Protein AF-A0A1V6C8C1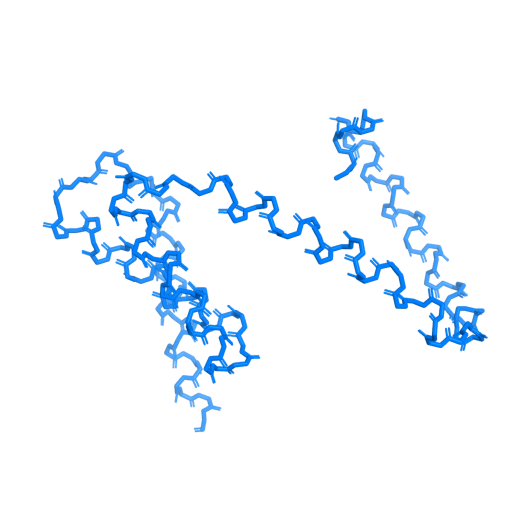-F1 (afdb_monomer)

Sequence (126 aa):
MGIAAGGKTGITAVVYAGCAILAIFLLPLFRSIPMVALAPVFIAIGLSFVKFAQEINWKDVLESIPAIVVIIMTMVTWNIAIALMWGIIIQLCLCVAVWKFEKTNAGLWTLGVVSLVGLVLFYIGQ

Foldseek 3Di:
DCVVVVNPDVVVVVVVVVVVVVCVVVVVVVVPDDPVVCVVVVVVVVVVVVVVVVVFDCVDPLGNVLVVQLVVVCVVVVDSLLSNLSSLLVSVVVCVVVVVCVVPDVVSVVSNVVSVVVVVCVVVVD

Radius of gyration: 19.57 Å; Cα contacts (8 Å, |Δi|>4): 67; chains: 1; bounding box: 39×34×50 Å

Solvent-accessible surface area (backbone atoms only — not comparable to full-atom values): 7195 Å² total; per-residue (Å²): 111,60,62,82,76,67,47,80,50,73,62,52,55,53,51,49,52,54,51,52,59,56,45,60,76,46,45,77,66,57,70,73,56,61,72,77,73,50,50,67,56,53,52,58,52,54,62,54,52,55,55,60,65,66,70,53,57,73,86,41,68,70,53,35,52,24,52,52,49,22,57,54,36,26,72,72,65,78,32,63,68,60,13,46,34,53,19,46,47,48,32,52,53,46,37,62,74,68,67,47,60,88,81,59,51,73,65,58,55,53,52,36,54,51,31,53,52,52,51,52,52,57,64,69,72,106

pLDDT: mean 79.17, std 10.86, range [50.75, 91.94]

Mean predicted aligned error: 9.69 Å

Structure (mmCIF, N/CA/C/O backbone):
data_AF-A0A1V6C8C1-F1
#
_entry.id   AF-A0A1V6C8C1-F1
#
loop_
_atom_site.group_PDB
_atom_site.id
_atom_site.type_symbol
_atom_site.label_atom_id
_atom_site.label_alt_id
_atom_site.label_comp_id
_atom_site.label_asym_id
_atom_site.label_entity_id
_atom_site.label_seq_id
_atom_site.pdbx_PDB_ins_code
_atom_site.Cartn_x
_atom_site.Cartn_y
_atom_site.Cartn_z
_atom_site.occupancy
_atom_site.B_iso_or_equiv
_atom_site.auth_seq_id
_atom_site.auth_comp_id
_atom_site.auth_asym_id
_atom_site.auth_atom_id
_atom_site.pdbx_PDB_model_num
ATOM 1 N N . MET A 1 1 ? -6.436 4.438 -14.818 1.00 50.75 1 MET A N 1
ATOM 2 C CA . MET A 1 1 ? -6.427 5.094 -16.149 1.00 50.75 1 MET A CA 1
ATOM 3 C C . MET A 1 1 ? -7.390 4.467 -17.172 1.00 50.75 1 MET A C 1
ATOM 5 O O . MET A 1 1 ? -7.907 5.219 -17.981 1.00 50.75 1 MET A O 1
ATOM 9 N N . GLY A 1 2 ? -7.748 3.174 -17.114 1.00 52.25 2 GLY A N 1
ATOM 10 C CA . GLY A 1 2 ? -8.726 2.583 -18.059 1.00 52.25 2 GLY A CA 1
ATOM 11 C C . GLY A 1 2 ? -10.158 3.143 -17.968 1.00 52.25 2 GLY A C 1
ATOM 12 O O . GLY A 1 2 ? -10.760 3.477 -18.981 1.00 52.25 2 GLY A O 1
ATOM 13 N N . ILE A 1 3 ? -10.674 3.353 -16.754 1.00 56.78 3 ILE A N 1
ATOM 14 C CA . ILE A 1 3 ? -12.017 3.927 -16.531 1.00 56.78 3 ILE A CA 1
ATOM 15 C C . ILE A 1 3 ? -12.125 5.418 -16.895 1.00 56.78 3 ILE A C 1
ATOM 17 O O . ILE A 1 3 ? -13.185 5.871 -17.319 1.00 56.78 3 ILE A O 1
ATOM 21 N N . ALA A 1 4 ? -11.027 6.172 -16.772 1.00 59.19 4 ALA A N 1
ATOM 22 C CA . ALA A 1 4 ? -10.975 7.600 -17.093 1.00 59.19 4 ALA A CA 1
ATOM 23 C C . ALA A 1 4 ? -10.947 7.857 -18.611 1.00 59.19 4 ALA A C 1
ATOM 25 O O . ALA A 1 4 ? -11.458 8.871 -19.067 1.00 59.19 4 ALA A O 1
ATOM 26 N N . ALA A 1 5 ? -10.413 6.911 -19.391 1.00 65.44 5 ALA A N 1
ATOM 27 C CA . ALA A 1 5 ? -10.406 6.945 -20.854 1.00 65.44 5 ALA A CA 1
ATOM 28 C C . ALA A 1 5 ? -11.695 6.375 -21.491 1.00 65.44 5 ALA A C 1
ATOM 30 O O . ALA A 1 5 ? -11.735 6.145 -22.695 1.00 65.44 5 ALA A O 1
ATOM 31 N N . GLY A 1 6 ? -12.747 6.117 -20.700 1.00 67.44 6 GLY A N 1
ATOM 32 C CA . GLY A 1 6 ? -14.031 5.600 -21.196 1.00 67.44 6 GLY A CA 1
ATOM 33 C C . GLY A 1 6 ? -14.166 4.072 -21.207 1.00 67.44 6 GLY A C 1
ATOM 34 O O . GLY A 1 6 ? -15.197 3.556 -21.637 1.00 67.44 6 GLY A O 1
ATOM 35 N N . GLY A 1 7 ? -13.186 3.332 -20.679 1.00 64.69 7 GLY A N 1
ATOM 36 C CA . GLY A 1 7 ? -13.245 1.878 -20.501 1.00 64.69 7 GLY A CA 1
ATOM 37 C C . GLY A 1 7 ? -14.161 1.473 -19.348 1.00 64.69 7 GLY A C 1
ATOM 38 O O . GLY A 1 7 ? -13.690 1.050 -18.295 1.00 64.69 7 GLY A O 1
ATOM 39 N N . LYS A 1 8 ? -15.475 1.658 -19.518 1.00 66.81 8 LYS A N 1
ATOM 40 C CA . LYS A 1 8 ? -16.498 1.261 -18.532 1.00 66.81 8 LYS A CA 1
ATOM 41 C C . LYS A 1 8 ? -17.150 -0.089 -18.846 1.00 66.81 8 LYS A C 1
ATOM 43 O O . LYS A 1 8 ? -17.938 -0.577 -18.045 1.00 66.81 8 LYS A O 1
ATOM 48 N N . THR A 1 9 ? -16.850 -0.693 -19.998 1.00 77.12 9 THR A N 1
ATOM 49 C CA . THR A 1 9 ? -17.438 -1.974 -20.414 1.00 77.12 9 THR A CA 1
ATOM 50 C C . THR A 1 9 ? -16.468 -3.127 -20.167 1.00 77.12 9 THR A C 1
ATOM 52 O O . THR A 1 9 ? -15.272 -3.015 -20.443 1.00 77.12 9 THR A O 1
ATOM 55 N N . GLY A 1 10 ? -16.985 -4.274 -19.710 1.00 76.00 10 GLY A N 1
ATOM 56 C CA . GLY A 1 10 ? -16.192 -5.502 -19.541 1.00 76.00 10 GLY A CA 1
ATOM 57 C C . GLY A 1 10 ? -15.524 -5.977 -20.838 1.00 76.00 10 GLY 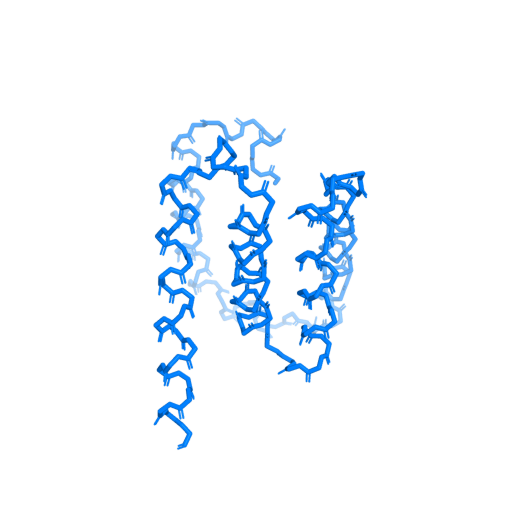A C 1
ATOM 58 O O . GLY A 1 10 ? -14.479 -6.617 -20.798 1.00 76.00 10 GLY A O 1
ATOM 59 N N . ILE A 1 11 ? -16.054 -5.565 -21.995 1.00 80.50 11 ILE A N 1
ATOM 60 C CA . ILE A 1 11 ? -15.468 -5.833 -23.314 1.00 80.50 11 ILE A CA 1
ATOM 61 C C . ILE A 1 11 ? -14.079 -5.188 -23.442 1.00 80.50 11 ILE A C 1
ATOM 63 O O . ILE A 1 11 ? -13.165 -5.820 -23.962 1.00 80.50 11 ILE A O 1
ATOM 67 N N . THR A 1 12 ? -13.869 -3.978 -22.906 1.00 82.31 12 THR A N 1
ATOM 68 C CA . THR A 1 12 ? -12.535 -3.342 -22.934 1.00 82.31 12 THR A CA 1
ATOM 69 C C . THR A 1 12 ? -11.498 -4.115 -22.120 1.00 82.31 12 THR A C 1
ATOM 71 O O . THR A 1 12 ? -10.348 -4.215 -22.545 1.00 82.31 12 THR A O 1
ATOM 74 N N . ALA A 1 13 ? -11.902 -4.731 -21.005 1.00 82.81 13 ALA A N 1
ATOM 75 C CA . ALA A 1 13 ? -11.025 -5.585 -20.208 1.00 82.81 13 ALA A CA 1
ATOM 76 C C . ALA A 1 13 ? -10.651 -6.876 -20.956 1.00 82.81 13 ALA A C 1
ATOM 78 O O . ALA A 1 13 ? -9.487 -7.269 -20.937 1.00 82.81 13 ALA A O 1
ATOM 79 N N . VAL A 1 14 ? -11.604 -7.497 -21.666 1.00 86.56 14 VAL A N 1
ATOM 80 C CA . VAL A 1 14 ? -11.349 -8.703 -22.477 1.00 86.56 14 VAL A CA 1
ATOM 81 C C . VAL A 1 14 ? -10.402 -8.400 -23.638 1.00 86.56 14 VAL A C 1
ATOM 83 O O . VAL A 1 14 ? -9.456 -9.151 -23.866 1.00 86.56 14 VAL A O 1
ATOM 86 N N . VAL A 1 15 ? -10.600 -7.279 -24.337 1.00 88.25 15 VAL A N 1
ATOM 87 C CA . VAL A 1 15 ? -9.707 -6.859 -25.430 1.00 88.25 15 VAL A CA 1
ATOM 88 C C . VAL A 1 15 ? -8.307 -6.546 -24.901 1.00 88.25 15 VAL A C 1
ATOM 90 O O . VAL A 1 15 ? -7.322 -6.988 -25.487 1.00 88.25 15 VAL A O 1
ATOM 93 N N . TYR A 1 16 ? -8.200 -5.846 -23.768 1.00 88.06 16 TYR A N 1
ATOM 94 C CA . TYR A 1 16 ? -6.911 -5.584 -23.127 1.00 88.06 16 TYR A CA 1
ATOM 95 C C . TYR A 1 16 ? -6.199 -6.879 -22.720 1.00 88.06 16 TYR A C 1
ATOM 97 O O . TYR A 1 16 ? -5.016 -7.032 -23.011 1.00 88.06 16 TYR A O 1
ATOM 105 N N . ALA A 1 17 ? -6.910 -7.829 -22.105 1.00 86.50 17 ALA A N 1
ATOM 106 C CA . ALA A 1 17 ? -6.35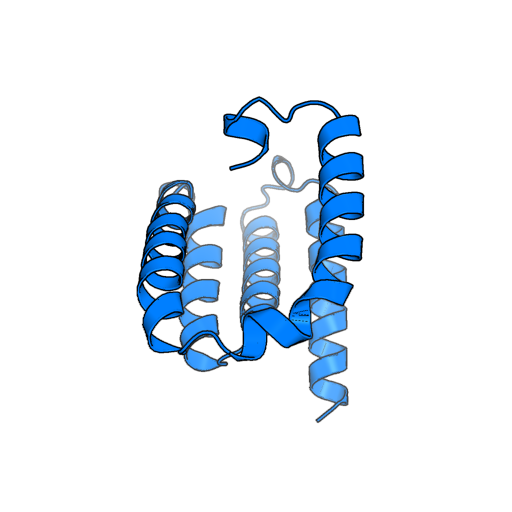4 -9.128 -21.736 1.00 86.50 17 ALA A CA 1
ATOM 107 C C . ALA A 1 17 ? -5.901 -9.927 -22.970 1.00 86.50 17 ALA A C 1
ATOM 109 O O . ALA A 1 17 ? -4.806 -10.486 -22.967 1.00 86.50 17 ALA A O 1
ATOM 110 N N . GLY A 1 18 ? -6.687 -9.921 -24.052 1.00 91.12 18 GLY A N 1
ATOM 111 C CA . GLY A 1 18 ? -6.310 -10.536 -25.326 1.00 91.12 18 GLY A CA 1
ATOM 112 C C . GLY A 1 18 ? -5.040 -9.919 -25.920 1.00 91.12 18 GLY A C 1
ATOM 113 O O . GLY A 1 18 ? -4.102 -10.638 -26.264 1.00 91.12 18 GLY A O 1
ATOM 114 N N . CYS A 1 19 ? -4.956 -8.588 -25.959 1.00 87.62 19 CYS A N 1
ATOM 115 C CA . CYS A 1 19 ? -3.745 -7.881 -26.382 1.00 87.62 19 CYS A CA 1
ATOM 116 C C . CYS A 1 19 ? -2.550 -8.145 -25.451 1.00 87.62 19 CYS A C 1
ATOM 118 O O . CYS A 1 19 ? -1.429 -8.258 -25.938 1.00 87.62 19 CYS A O 1
ATOM 120 N N . ALA A 1 20 ? -2.762 -8.278 -24.138 1.00 88.25 20 ALA A N 1
ATOM 121 C CA . ALA A 1 20 ? -1.704 -8.604 -23.181 1.00 88.25 20 ALA A CA 1
ATOM 122 C C . ALA A 1 20 ? -1.137 -10.013 -23.417 1.00 88.25 20 ALA A C 1
ATOM 124 O O . ALA A 1 20 ? 0.078 -10.193 -23.375 1.00 88.25 20 ALA A O 1
ATOM 125 N N . ILE A 1 21 ? -1.988 -10.992 -23.742 1.00 90.75 21 ILE A N 1
ATOM 126 C CA . ILE A 1 21 ? -1.555 -12.349 -24.113 1.00 90.75 21 ILE A CA 1
ATOM 127 C C . ILE A 1 21 ? -0.745 -12.317 -25.415 1.00 90.75 21 ILE A C 1
ATOM 129 O O . ILE A 1 21 ? 0.319 -12.928 -25.495 1.00 90.75 21 ILE A O 1
ATOM 133 N N . LEU A 1 22 ? -1.197 -11.560 -26.418 1.00 89.50 22 LEU A N 1
ATOM 134 C CA . LEU A 1 22 ? -0.446 -11.376 -27.664 1.00 89.50 22 LEU A CA 1
ATOM 135 C C . LEU A 1 22 ? 0.902 -10.672 -27.425 1.00 89.50 22 LEU A C 1
ATOM 137 O O . LEU A 1 22 ? 1.905 -11.040 -28.034 1.00 89.50 22 LEU A O 1
ATOM 141 N N . ALA A 1 23 ? 0.964 -9.716 -26.493 1.00 87.81 23 ALA A N 1
ATOM 142 C CA . ALA A 1 23 ? 2.195 -9.012 -26.137 1.00 87.81 23 ALA A CA 1
ATOM 143 C C . ALA A 1 23 ? 3.260 -9.924 -25.500 1.00 87.81 23 ALA A C 1
ATOM 145 O O . ALA A 1 23 ? 4.451 -9.644 -25.640 1.00 87.81 23 ALA A O 1
ATOM 146 N N . ILE A 1 24 ? 2.873 -11.042 -24.871 1.00 86.81 24 ILE A N 1
ATOM 147 C CA . ILE A 1 24 ? 3.825 -12.032 -24.337 1.00 86.81 24 ILE A CA 1
ATOM 148 C C . ILE A 1 24 ? 4.674 -12.639 -25.467 1.00 86.81 24 ILE A C 1
ATOM 150 O O . ILE A 1 24 ? 5.865 -12.868 -25.279 1.00 86.81 24 ILE A O 1
ATOM 154 N N . PHE A 1 25 ? 4.126 -12.812 -26.673 1.00 85.88 25 PHE A N 1
ATOM 155 C CA . PHE A 1 25 ? 4.912 -13.266 -27.829 1.00 85.88 25 PHE A CA 1
ATOM 156 C C . PHE A 1 25 ? 5.911 -12.213 -28.328 1.00 85.88 25 PHE A C 1
ATOM 158 O O . PHE A 1 25 ? 6.916 -12.564 -28.943 1.00 85.88 25 PHE A O 1
ATOM 165 N N . LEU A 1 26 ? 5.671 -10.930 -28.032 1.00 84.12 26 LEU A N 1
ATOM 166 C CA . LEU A 1 26 ? 6.567 -9.823 -28.373 1.00 84.12 26 LEU A CA 1
ATOM 167 C C . LEU A 1 26 ? 7.583 -9.502 -27.260 1.00 84.12 26 LEU A C 1
ATOM 169 O O . LEU A 1 26 ? 8.499 -8.720 -27.504 1.00 84.12 26 LEU A O 1
ATOM 173 N N . LEU A 1 27 ? 7.506 -10.125 -26.073 1.00 82.50 27 LEU A N 1
ATOM 174 C CA . LEU A 1 27 ? 8.529 -10.022 -25.011 1.00 82.50 27 LEU A CA 1
ATOM 175 C C . LEU A 1 27 ? 9.992 -10.109 -25.496 1.00 82.50 27 LEU A C 1
ATOM 177 O O . LEU A 1 27 ? 10.800 -9.316 -25.002 1.00 82.50 27 LEU A O 1
ATOM 181 N N . PRO A 1 28 ? 10.385 -11.002 -26.434 1.00 78.69 28 PRO A N 1
ATOM 182 C CA . PRO A 1 28 ? 11.759 -11.030 -26.938 1.00 78.69 28 PRO A CA 1
ATOM 183 C C . PRO A 1 28 ? 12.204 -9.721 -27.611 1.00 78.69 28 PRO A C 1
ATOM 185 O O . PRO A 1 28 ? 13.377 -9.379 -27.506 1.00 78.69 28 PRO A O 1
ATOM 188 N N . LEU A 1 29 ? 11.294 -8.955 -28.226 1.00 78.19 29 LEU A N 1
ATOM 189 C CA . LEU A 1 29 ? 11.593 -7.634 -28.802 1.00 78.19 29 LEU A CA 1
ATOM 190 C C . LEU A 1 29 ? 11.775 -6.563 -27.714 1.00 78.19 29 LEU A C 1
ATOM 192 O O . LEU A 1 29 ? 12.622 -5.682 -27.841 1.00 78.19 29 LEU A O 1
ATOM 196 N N . PHE A 1 30 ? 11.023 -6.654 -26.612 1.00 74.00 30 PHE A N 1
ATOM 197 C CA . PHE A 1 30 ? 11.119 -5.703 -25.497 1.00 74.00 30 PHE A CA 1
ATOM 198 C C . PHE A 1 30 ? 12.420 -5.837 -24.692 1.00 74.00 30 PHE A C 1
ATOM 200 O O . PHE A 1 30 ? 12.853 -4.859 -24.084 1.00 74.00 30 PHE A O 1
ATOM 207 N N . ARG A 1 31 ? 13.093 -6.998 -24.715 1.00 71.50 31 ARG A N 1
ATOM 208 C CA . ARG A 1 31 ? 14.415 -7.165 -24.075 1.00 71.50 31 ARG A CA 1
ATOM 209 C C . ARG A 1 31 ? 15.514 -6.300 -24.698 1.00 71.50 31 ARG A C 1
ATOM 211 O O . ARG A 1 31 ? 16.519 -6.055 -24.040 1.00 71.50 31 ARG A O 1
ATOM 218 N N . SER A 1 32 ? 15.335 -5.834 -25.932 1.00 80.38 32 SER A N 1
ATOM 219 C CA . SER A 1 32 ? 16.288 -4.950 -26.613 1.00 80.38 32 SER A CA 1
ATOM 220 C C . SER A 1 32 ? 16.170 -3.481 -26.188 1.00 80.38 32 SER A C 1
ATOM 222 O O . SER A 1 32 ? 16.982 -2.661 -26.611 1.00 80.38 32 SER A O 1
ATOM 224 N N . ILE A 1 33 ? 15.176 -3.127 -25.365 1.00 79.75 33 ILE A N 1
ATOM 225 C CA . ILE A 1 33 ? 14.975 -1.753 -24.901 1.00 79.75 33 ILE A CA 1
ATOM 226 C C . ILE A 1 33 ? 15.925 -1.472 -23.726 1.00 79.75 33 ILE A C 1
ATOM 228 O O . ILE A 1 33 ? 15.865 -2.170 -22.711 1.00 79.75 33 ILE A O 1
ATOM 232 N N . PRO A 1 34 ? 16.787 -0.441 -23.814 1.00 80.62 34 PRO A N 1
ATOM 233 C CA . PRO A 1 34 ? 17.685 -0.086 -22.724 1.00 80.62 34 PRO A CA 1
ATOM 234 C C . PRO A 1 34 ? 16.894 0.357 -21.487 1.00 80.62 34 PRO A C 1
ATOM 236 O O . PRO A 1 34 ? 15.938 1.127 -21.586 1.00 80.62 34 PRO A O 1
ATOM 239 N N . MET A 1 35 ? 17.339 -0.068 -20.300 1.00 79.25 35 MET A N 1
ATOM 240 C CA . MET A 1 35 ? 16.652 0.187 -19.021 1.00 79.25 35 MET A CA 1
ATOM 241 C C . MET A 1 35 ? 16.457 1.684 -18.717 1.00 79.25 35 MET A C 1
ATOM 243 O O . MET A 1 35 ? 15.512 2.068 -18.031 1.00 79.25 35 MET A O 1
ATOM 247 N N . VAL A 1 36 ? 17.299 2.542 -19.299 1.00 83.00 36 VAL A N 1
ATOM 248 C CA . VAL A 1 36 ? 17.210 4.007 -19.199 1.00 83.00 36 VAL A CA 1
ATOM 249 C C . VAL A 1 36 ? 15.891 4.545 -19.776 1.00 83.00 36 VAL A C 1
ATOM 251 O O . VAL A 1 36 ? 15.357 5.526 -19.266 1.00 83.00 36 VAL A O 1
ATOM 254 N N . ALA A 1 37 ? 15.308 3.879 -20.779 1.00 86.00 37 ALA A N 1
ATOM 255 C CA . ALA A 1 37 ? 14.032 4.284 -21.375 1.00 86.00 37 ALA A CA 1
ATOM 256 C C . ALA A 1 37 ? 12.818 4.000 -20.468 1.00 86.00 37 ALA A C 1
ATOM 258 O O . ALA A 1 37 ? 11.776 4.636 -20.617 1.00 86.00 37 ALA A O 1
ATOM 259 N N . LEU A 1 38 ? 12.945 3.076 -19.507 1.00 86.62 38 LEU A N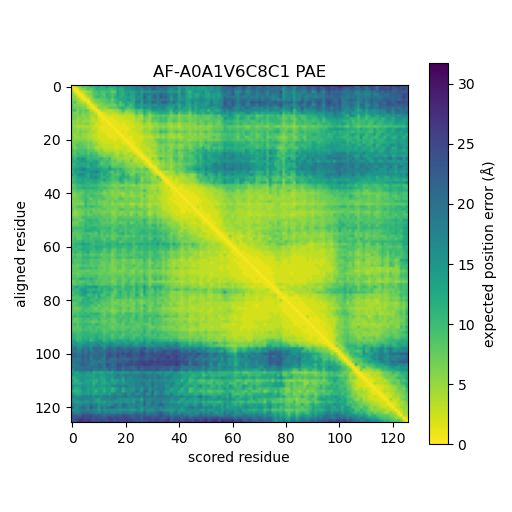 1
ATOM 260 C CA . LEU A 1 38 ? 11.876 2.737 -18.558 1.00 86.62 38 LEU A CA 1
ATOM 261 C C . LEU A 1 38 ? 11.815 3.708 -17.367 1.00 86.62 38 LEU A C 1
ATOM 263 O O . LEU A 1 38 ? 10.761 3.865 -16.751 1.00 86.62 38 LEU A O 1
ATOM 267 N N . ALA A 1 39 ? 12.917 4.398 -17.061 1.00 88.12 39 ALA A N 1
ATOM 268 C CA . ALA A 1 39 ? 13.007 5.357 -15.961 1.00 88.12 39 ALA A CA 1
ATOM 269 C C . ALA A 1 39 ? 11.902 6.443 -15.962 1.00 88.12 39 ALA A C 1
ATOM 271 O O . ALA A 1 39 ? 11.233 6.589 -14.936 1.00 88.12 39 ALA A O 1
ATOM 272 N N . PRO A 1 40 ? 11.627 7.175 -17.066 1.00 87.75 40 PRO A N 1
ATOM 273 C CA . PRO A 1 40 ? 10.577 8.200 -17.074 1.00 87.75 40 PRO A CA 1
ATOM 274 C C . PRO A 1 40 ? 9.174 7.624 -16.837 1.00 87.75 40 PRO A C 1
ATOM 276 O O . PRO A 1 40 ? 8.331 8.283 -16.227 1.00 87.75 40 PRO A O 1
ATOM 279 N N . VAL A 1 41 ? 8.929 6.382 -17.265 1.00 90.31 41 VAL A N 1
ATOM 280 C CA . VAL A 1 41 ? 7.646 5.699 -17.053 1.00 90.31 41 VAL A CA 1
ATOM 281 C C . VAL A 1 41 ? 7.430 5.425 -15.564 1.00 90.31 41 VAL A C 1
ATOM 283 O O . VAL A 1 41 ? 6.370 5.750 -15.028 1.00 90.31 41 VAL A O 1
ATOM 286 N N . PHE A 1 42 ? 8.439 4.901 -14.865 1.00 87.94 42 PHE A N 1
ATOM 287 C CA . PHE A 1 42 ? 8.343 4.658 -13.423 1.00 87.94 42 PHE A CA 1
ATOM 288 C C . PHE A 1 42 ? 8.188 5.945 -12.611 1.00 87.94 42 PHE A C 1
ATOM 290 O O . PHE A 1 42 ? 7.426 5.958 -11.645 1.00 87.94 42 PHE A O 1
ATOM 297 N N . ILE A 1 43 ? 8.832 7.040 -13.026 1.00 91.06 43 ILE A N 1
ATOM 298 C CA . ILE A 1 43 ? 8.663 8.354 -12.387 1.00 91.06 43 ILE A CA 1
ATOM 299 C C . ILE A 1 43 ? 7.204 8.823 -12.499 1.00 91.06 43 ILE A C 1
ATOM 301 O O . ILE A 1 43 ? 6.607 9.227 -11.499 1.00 91.06 43 ILE A O 1
ATOM 305 N N . ALA A 1 44 ? 6.595 8.718 -13.684 1.00 90.88 44 ALA A N 1
ATOM 306 C CA . ALA A 1 44 ? 5.196 9.100 -13.897 1.00 90.88 44 ALA A CA 1
ATOM 307 C C . ALA A 1 44 ? 4.210 8.246 -13.073 1.00 90.88 44 ALA A C 1
ATOM 309 O O . ALA A 1 44 ? 3.218 8.758 -12.537 1.00 90.88 44 ALA A O 1
ATOM 310 N N . ILE A 1 45 ? 4.490 6.948 -12.932 1.00 89.50 45 ILE A N 1
ATOM 311 C CA . ILE A 1 45 ? 3.699 6.047 -12.082 1.00 89.50 45 ILE A CA 1
ATOM 312 C C . ILE A 1 45 ? 3.870 6.422 -10.604 1.00 89.50 45 ILE A C 1
ATOM 314 O O . ILE A 1 45 ? 2.874 6.551 -9.895 1.00 89.50 45 ILE A O 1
ATOM 318 N N . GLY A 1 46 ? 5.100 6.681 -10.149 1.00 87.81 46 GLY A N 1
ATOM 319 C CA . GLY A 1 46 ? 5.386 7.105 -8.775 1.00 87.81 46 GLY A CA 1
ATOM 320 C C . GLY A 1 46 ? 4.658 8.395 -8.388 1.00 87.81 46 GLY A C 1
ATOM 321 O O . GLY A 1 46 ? 4.024 8.463 -7.337 1.00 87.81 46 GLY A O 1
ATOM 322 N N . LEU A 1 47 ? 4.639 9.385 -9.284 1.00 89.12 47 LEU A N 1
ATOM 323 C CA . LEU A 1 47 ? 3.851 10.615 -9.121 1.00 89.12 47 LEU A CA 1
ATOM 324 C C . LEU A 1 47 ? 2.347 10.342 -8.976 1.00 89.12 47 LEU A C 1
ATOM 326 O O . LEU A 1 47 ? 1.643 11.068 -8.275 1.00 89.12 47 LEU A O 1
ATOM 330 N N . SER A 1 48 ? 1.842 9.282 -9.610 1.00 85.94 48 SER A N 1
ATOM 331 C CA . SER A 1 48 ? 0.439 8.882 -9.481 1.00 85.94 48 SER A CA 1
ATOM 332 C C . SER A 1 48 ? 0.133 8.274 -8.107 1.00 85.94 48 SER A C 1
ATOM 334 O O . SER A 1 48 ? -0.990 8.427 -7.632 1.00 85.94 48 SER A O 1
ATOM 336 N N . PHE A 1 49 ? 1.111 7.666 -7.425 1.00 87.00 49 PHE A N 1
ATOM 337 C CA . PHE A 1 49 ? 0.923 7.149 -6.063 1.00 87.00 49 PHE A CA 1
ATOM 338 C C . PHE A 1 49 ? 0.725 8.240 -5.012 1.00 87.00 49 PHE A C 1
ATOM 340 O O . PHE A 1 49 ? -0.035 8.040 -4.066 1.00 87.00 49 PHE A O 1
ATOM 347 N N . VAL A 1 50 ? 1.311 9.422 -5.214 1.00 86.88 50 VAL A N 1
ATOM 348 C CA . VAL A 1 50 ? 1.097 10.578 -4.327 1.00 86.88 50 VAL A CA 1
ATOM 349 C C . VAL A 1 50 ? -0.381 10.978 -4.274 1.00 86.88 50 VAL A C 1
ATOM 351 O O . VAL A 1 50 ? -0.872 11.371 -3.220 1.00 86.88 50 VAL A O 1
ATOM 354 N N . LYS A 1 51 ? -1.119 10.824 -5.382 1.00 84.94 51 LYS A N 1
ATOM 355 C CA . LYS A 1 51 ? -2.555 11.136 -5.427 1.00 84.94 51 LYS A CA 1
ATOM 356 C C . LYS A 1 51 ? -3.371 10.219 -4.518 1.00 84.94 51 LYS A C 1
ATOM 358 O O . LYS A 1 51 ? -4.229 10.709 -3.798 1.00 84.94 51 LYS A O 1
ATOM 363 N N . PHE A 1 52 ? -3.054 8.924 -4.479 1.00 81.88 52 PHE A N 1
ATOM 364 C CA . PHE A 1 52 ? -3.730 7.987 -3.578 1.00 81.88 52 PHE A CA 1
ATOM 365 C C . PHE A 1 52 ? -3.491 8.326 -2.102 1.00 81.88 52 PHE A C 1
ATOM 367 O O . PHE A 1 52 ? -4.402 8.201 -1.294 1.00 81.88 52 PHE A O 1
ATOM 374 N N . ALA A 1 53 ? -2.303 8.825 -1.744 1.00 83.19 53 ALA A N 1
ATOM 375 C CA . ALA A 1 53 ? -2.037 9.279 -0.377 1.00 83.19 53 ALA A CA 1
ATOM 376 C C . ALA A 1 53 ? -2.866 10.522 0.017 1.00 83.19 53 ALA A C 1
ATOM 378 O O . ALA A 1 53 ? -3.146 10.731 1.196 1.00 83.19 53 ALA A O 1
ATOM 379 N N . GLN A 1 54 ? -3.276 11.346 -0.954 1.00 82.50 54 GLN A N 1
ATOM 380 C CA . GLN A 1 54 ? -4.128 12.518 -0.716 1.00 82.50 54 GLN A CA 1
ATOM 381 C C . GLN A 1 54 ? -5.615 12.171 -0.576 1.00 82.50 54 GLN A C 1
ATOM 383 O O . GLN A 1 54 ? -6.351 12.941 0.033 1.00 82.50 54 GLN A O 1
ATOM 388 N N . GLU A 1 55 ? -6.060 11.033 -1.114 1.00 84.06 55 GLU A N 1
ATOM 389 C CA . GLU A 1 55 ? -7.451 10.567 -0.988 1.00 84.06 55 GLU A CA 1
ATOM 390 C C . GLU A 1 55 ? -7.787 10.063 0.427 1.00 84.06 55 GLU A C 1
ATOM 392 O O . GLU A 1 55 ? -8.961 9.940 0.772 1.00 84.06 55 GLU A O 1
ATOM 397 N N . ILE A 1 56 ? -6.774 9.815 1.263 1.00 83.75 56 ILE A N 1
ATOM 398 C CA . ILE A 1 56 ? -6.936 9.357 2.647 1.00 83.75 56 ILE A CA 1
ATOM 399 C C . ILE A 1 56 ? -7.555 10.471 3.499 1.00 83.75 56 ILE A C 1
ATOM 401 O O . ILE A 1 56 ? -7.085 11.614 3.501 1.00 83.75 56 ILE A O 1
ATOM 405 N N . ASN A 1 57 ? -8.587 10.145 4.281 1.00 83.94 57 ASN A N 1
ATOM 406 C CA . ASN A 1 57 ? -9.211 11.119 5.174 1.00 83.94 57 ASN A CA 1
ATOM 407 C C . ASN A 1 57 ? -8.387 11.336 6.455 1.00 83.94 57 ASN A C 1
ATOM 409 O O . ASN A 1 57 ? -8.645 10.747 7.504 1.00 83.94 57 ASN A O 1
ATOM 413 N N . TRP A 1 58 ? -7.431 12.263 6.390 1.00 84.62 58 TRP A N 1
ATOM 414 C CA . TRP A 1 58 ? -6.544 12.620 7.505 1.00 84.62 58 TRP A CA 1
ATOM 415 C C . TRP A 1 58 ? -7.25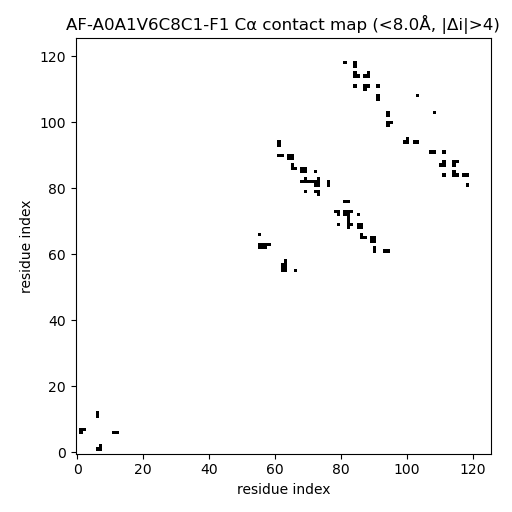1 13.179 8.751 1.00 84.62 58 TRP A C 1
ATOM 417 O O . TRP A 1 58 ? -6.627 13.282 9.805 1.00 84.62 58 TRP A O 1
ATOM 427 N N . LYS A 1 59 ? -8.533 13.558 8.657 1.00 84.00 59 LYS A N 1
ATOM 428 C CA . LYS A 1 59 ? -9.308 14.044 9.811 1.00 84.00 59 LYS A CA 1
ATOM 429 C C . LYS A 1 59 ? -9.880 12.911 10.659 1.00 84.00 59 LYS A C 1
ATOM 431 O O . LYS A 1 59 ? -10.180 13.142 11.828 1.00 84.00 59 LYS A O 1
ATOM 436 N N . ASP A 1 60 ? -10.066 11.719 10.090 1.00 83.25 60 ASP A N 1
ATOM 437 C CA . ASP A 1 60 ? -10.557 10.567 10.843 1.00 83.25 60 ASP A CA 1
ATOM 438 C C . ASP A 1 60 ? -9.372 9.782 11.419 1.00 83.25 60 ASP A C 1
ATOM 440 O O . ASP A 1 60 ? -8.495 9.289 10.704 1.00 83.25 60 ASP A O 1
ATOM 444 N N . VAL A 1 61 ? -9.337 9.666 12.744 1.00 82.12 61 VAL A N 1
ATOM 445 C CA . VAL A 1 61 ? -8.277 8.963 13.481 1.00 82.12 61 VAL A CA 1
ATOM 446 C C . VAL A 1 61 ? -8.289 7.464 13.158 1.00 82.12 61 VAL A C 1
ATOM 448 O O . VAL A 1 61 ? -7.240 6.823 13.129 1.00 82.12 61 VAL A O 1
ATOM 451 N N . LEU A 1 62 ? -9.470 6.918 12.842 1.00 81.00 62 LEU A N 1
ATOM 452 C CA . LEU A 1 62 ? -9.650 5.512 12.470 1.00 81.00 62 LEU A CA 1
ATOM 453 C C . LEU A 1 62 ? -8.998 5.153 11.128 1.00 81.00 62 LEU A C 1
ATOM 455 O O . LEU A 1 62 ? -8.742 3.980 10.882 1.00 81.00 62 LEU A O 1
ATOM 459 N N . GLU A 1 63 ? -8.744 6.137 10.265 1.00 81.94 63 GLU A N 1
ATOM 460 C CA . GLU A 1 63 ? -8.193 5.928 8.920 1.00 81.94 63 GLU A CA 1
ATOM 461 C C . GLU A 1 63 ? -6.748 6.432 8.808 1.00 81.94 63 GLU A C 1
ATOM 463 O O . GLU A 1 63 ? -5.893 5.782 8.206 1.00 81.94 63 GLU A O 1
ATOM 468 N N . SER A 1 64 ? -6.441 7.547 9.472 1.00 86.50 64 SER A N 1
ATOM 469 C CA . SER A 1 64 ? -5.106 8.152 9.469 1.00 86.50 64 SER A CA 1
ATOM 470 C C . SER A 1 64 ? -4.061 7.344 10.245 1.00 86.50 64 SER A C 1
ATOM 472 O O . SER A 1 64 ? -2.942 7.189 9.753 1.00 86.50 64 SER A O 1
ATOM 474 N N . ILE A 1 65 ? -4.397 6.784 11.418 1.00 87.75 65 ILE A N 1
ATOM 475 C CA . ILE A 1 65 ? -3.439 5.978 12.198 1.00 87.75 65 ILE A CA 1
ATOM 476 C C . ILE A 1 65 ? -3.001 4.726 11.420 1.00 87.75 65 ILE A C 1
ATOM 478 O O . ILE A 1 65 ? -1.792 4.545 11.251 1.00 87.75 65 ILE A O 1
ATOM 482 N N . PRO A 1 66 ? -3.915 3.878 10.903 1.00 87.88 66 PRO A N 1
ATOM 483 C CA . PRO A 1 66 ? -3.519 2.711 10.119 1.00 87.88 66 PRO A CA 1
ATOM 484 C C . PRO A 1 66 ? -2.663 3.078 8.907 1.00 87.88 66 PRO A C 1
ATOM 486 O O . PRO A 1 66 ? -1.638 2.440 8.676 1.00 87.88 66 PRO A O 1
ATOM 489 N N . ALA A 1 67 ? -3.032 4.133 8.171 1.00 88.56 67 ALA A N 1
ATOM 490 C CA . ALA A 1 67 ? -2.291 4.579 6.994 1.00 88.56 67 ALA A CA 1
ATOM 491 C C . ALA A 1 67 ? -0.838 4.953 7.323 1.00 88.56 67 ALA A C 1
ATOM 493 O O . ALA A 1 67 ? 0.088 4.514 6.638 1.00 88.56 67 ALA A O 1
ATOM 494 N N . ILE A 1 68 ? -0.620 5.710 8.402 1.00 89.69 68 ILE A N 1
ATOM 495 C CA . ILE A 1 68 ? 0.728 6.090 8.847 1.00 89.69 68 ILE A CA 1
ATOM 496 C C . ILE A 1 68 ? 1.533 4.851 9.242 1.00 89.69 68 ILE A C 1
ATOM 498 O O . ILE A 1 68 ? 2.702 4.735 8.867 1.00 89.69 68 ILE A O 1
ATOM 502 N N . VAL A 1 69 ? 0.918 3.899 9.948 1.00 90.38 69 VAL A N 1
ATOM 503 C CA . VAL A 1 69 ? 1.623 2.678 10.350 1.00 90.38 69 VAL A CA 1
ATOM 504 C C . VAL A 1 69 ? 2.022 1.837 9.138 1.00 90.38 69 VAL A C 1
ATOM 506 O O . VAL A 1 69 ? 3.152 1.358 9.100 1.00 90.38 69 VAL A O 1
ATOM 509 N N . VAL A 1 70 ? 1.167 1.711 8.118 1.00 90.88 70 VAL A N 1
ATOM 510 C CA . VAL A 1 70 ? 1.525 1.013 6.868 1.00 90.88 70 VAL A CA 1
ATOM 511 C C . VAL A 1 70 ? 2.712 1.688 6.187 1.00 90.88 70 VAL A C 1
ATOM 513 O O . VAL A 1 70 ? 3.634 0.999 5.751 1.00 90.88 70 VAL A O 1
ATOM 516 N N . ILE A 1 71 ? 2.729 3.022 6.108 1.00 90.62 71 ILE A N 1
ATOM 517 C CA . ILE A 1 71 ? 3.832 3.764 5.480 1.00 90.62 71 ILE A CA 1
ATOM 518 C C . ILE A 1 71 ? 5.148 3.491 6.220 1.00 90.62 71 ILE A C 1
ATOM 520 O O . ILE A 1 71 ? 6.149 3.154 5.586 1.00 90.62 71 ILE A O 1
ATOM 524 N N . ILE A 1 72 ? 5.141 3.565 7.553 1.00 91.50 72 ILE A N 1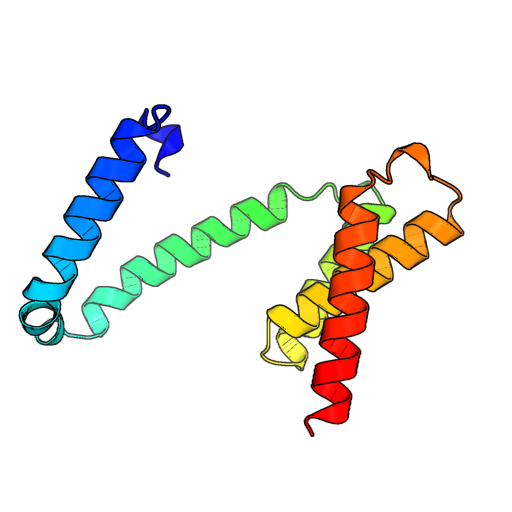
ATOM 525 C CA . ILE A 1 72 ? 6.331 3.309 8.377 1.00 91.50 72 ILE A CA 1
ATOM 526 C C . ILE A 1 72 ? 6.770 1.842 8.262 1.00 91.50 72 ILE A C 1
ATOM 528 O O . ILE A 1 72 ? 7.945 1.569 8.020 1.00 91.50 72 ILE A O 1
ATOM 532 N N . MET A 1 73 ? 5.838 0.892 8.369 1.00 88.31 73 MET A N 1
ATOM 533 C CA . MET A 1 73 ? 6.138 -0.541 8.264 1.00 88.31 73 MET A CA 1
ATOM 534 C C . MET A 1 73 ? 6.670 -0.916 6.882 1.00 88.31 73 MET A C 1
ATOM 536 O O . MET A 1 73 ? 7.564 -1.749 6.777 1.00 88.31 73 MET A O 1
ATOM 540 N N . THR A 1 74 ? 6.186 -0.274 5.818 1.00 91.94 74 THR A N 1
ATOM 541 C CA . THR A 1 74 ? 6.693 -0.523 4.461 1.00 91.94 74 THR A CA 1
ATOM 542 C C . THR A 1 74 ? 8.169 -0.142 4.355 1.00 91.94 74 THR A C 1
ATOM 544 O O . THR A 1 74 ? 8.950 -0.898 3.777 1.00 91.94 74 THR A O 1
ATOM 547 N N . MET A 1 75 ? 8.565 0.985 4.958 1.00 89.81 75 MET A N 1
ATOM 548 C CA . MET A 1 75 ? 9.962 1.434 4.988 1.00 89.81 75 MET A CA 1
ATOM 549 C C . MET A 1 75 ? 10.860 0.496 5.805 1.00 89.81 75 MET A C 1
ATOM 551 O O . MET A 1 75 ? 12.026 0.317 5.466 1.00 89.81 75 MET A O 1
ATOM 555 N N . VAL A 1 76 ? 10.328 -0.115 6.867 1.00 89.56 76 VAL A N 1
ATOM 556 C CA . VAL A 1 76 ? 11.095 -1.001 7.757 1.00 89.56 76 VAL A CA 1
ATOM 557 C C . VAL A 1 76 ? 11.206 -2.421 7.198 1.00 89.56 76 VAL A C 1
ATOM 559 O O . VAL A 1 76 ? 12.289 -3.001 7.190 1.00 89.56 76 VAL A O 1
ATOM 562 N N . THR A 1 77 ? 10.100 -3.007 6.739 1.00 85.06 77 THR A N 1
ATOM 563 C CA . THR A 1 77 ? 10.034 -4.430 6.368 1.00 85.06 77 THR A CA 1
ATOM 564 C C . THR A 1 77 ? 10.468 -4.691 4.923 1.00 85.06 77 THR A C 1
ATOM 566 O O . THR A 1 77 ? 10.649 -5.847 4.550 1.00 85.06 77 THR A O 1
ATOM 569 N N . TRP A 1 78 ? 10.604 -3.651 4.085 1.00 85.56 78 TRP A N 1
ATOM 570 C CA . TRP A 1 78 ? 10.832 -3.773 2.631 1.00 85.56 78 TRP A CA 1
ATOM 571 C C . TRP A 1 78 ? 9.771 -4.624 1.910 1.00 85.56 78 TRP A C 1
ATOM 573 O O . TRP A 1 78 ? 9.938 -5.022 0.758 1.00 85.56 78 TRP A O 1
ATOM 583 N N . ASN A 1 79 ? 8.653 -4.895 2.588 1.00 85.19 79 ASN A N 1
ATOM 584 C CA . ASN A 1 79 ? 7.584 -5.757 2.125 1.00 85.19 79 ASN A CA 1
ATOM 585 C C . ASN A 1 79 ? 6.240 -5.067 2.357 1.00 85.19 79 ASN A C 1
ATOM 587 O O . ASN A 1 79 ? 5.747 -4.963 3.483 1.00 85.19 79 ASN A O 1
ATOM 591 N N . ILE A 1 80 ? 5.640 -4.627 1.253 1.00 87.44 80 ILE A N 1
ATOM 592 C CA . ILE A 1 80 ? 4.359 -3.919 1.246 1.00 87.44 80 ILE A CA 1
ATOM 593 C C . ILE A 1 80 ? 3.229 -4.822 1.766 1.00 87.44 80 ILE A C 1
ATOM 595 O O . ILE A 1 80 ? 2.319 -4.332 2.428 1.00 87.44 80 ILE A O 1
ATOM 599 N N . ALA A 1 81 ? 3.286 -6.137 1.521 1.00 84.88 81 ALA A N 1
ATOM 600 C CA . ALA A 1 81 ? 2.239 -7.059 1.959 1.00 84.88 81 ALA A CA 1
ATOM 601 C C . ALA A 1 81 ? 2.191 -7.169 3.488 1.00 84.88 81 ALA A C 1
ATOM 603 O O . ALA A 1 81 ? 1.115 -7.090 4.076 1.00 84.88 81 ALA A O 1
ATOM 604 N N . ILE A 1 82 ? 3.351 -7.287 4.142 1.00 85.56 82 ILE A N 1
ATOM 605 C CA . ILE A 1 82 ? 3.430 -7.355 5.609 1.00 85.56 82 ILE A CA 1
ATOM 606 C C . ILE A 1 82 ? 2.980 -6.035 6.227 1.00 85.56 82 ILE A C 1
ATOM 608 O O . ILE A 1 82 ? 2.166 -6.035 7.150 1.00 85.56 82 ILE A O 1
ATOM 612 N N . ALA A 1 83 ? 3.440 -4.912 5.680 1.00 86.50 83 ALA A N 1
ATOM 613 C CA . ALA A 1 83 ? 3.019 -3.597 6.138 1.00 86.50 83 ALA A CA 1
ATOM 614 C C . ALA A 1 83 ? 1.498 -3.403 6.037 1.00 86.50 83 ALA A C 1
ATOM 616 O O . ALA A 1 83 ? 0.876 -2.928 6.988 1.00 86.50 83 ALA A O 1
ATOM 617 N N . LEU A 1 84 ? 0.891 -3.827 4.924 1.00 88.56 84 LEU A N 1
ATOM 618 C CA . LEU A 1 84 ? -0.556 -3.772 4.729 1.00 88.56 84 LEU A CA 1
ATOM 619 C C . LEU A 1 84 ? -1.306 -4.640 5.752 1.00 88.56 84 LEU A C 1
ATOM 621 O O . LEU A 1 84 ? -2.292 -4.176 6.323 1.00 88.56 84 LEU A O 1
ATOM 625 N N . MET A 1 85 ? -0.828 -5.860 6.028 1.00 86.12 85 MET A N 1
ATOM 626 C CA . MET A 1 85 ? -1.424 -6.739 7.045 1.00 86.12 85 MET A CA 1
ATOM 627 C C . MET A 1 85 ? -1.427 -6.080 8.431 1.00 86.12 85 MET A C 1
ATOM 629 O O . MET A 1 85 ? -2.463 -6.058 9.097 1.00 86.12 85 MET A O 1
ATOM 633 N N . TRP A 1 86 ? -0.306 -5.479 8.841 1.00 84.94 86 TRP A N 1
ATOM 634 C CA . TRP A 1 86 ? -0.223 -4.718 10.094 1.00 84.94 86 TRP A CA 1
ATOM 635 C C . TRP A 1 86 ? -1.191 -3.532 10.125 1.00 84.94 86 TRP A C 1
ATOM 637 O O . TRP A 1 86 ? -1.861 -3.315 11.136 1.00 84.94 86 TRP A O 1
ATOM 647 N N . GLY A 1 87 ? -1.314 -2.800 9.016 1.00 86.56 87 GLY A N 1
ATOM 648 C CA . GLY A 1 87 ? -2.277 -1.706 8.881 1.00 86.56 87 GLY A CA 1
ATOM 649 C C . GLY A 1 87 ? -3.718 -2.139 9.116 1.00 86.56 87 GLY A C 1
ATOM 650 O O . GLY A 1 87 ? -4.427 -1.519 9.908 1.00 86.56 87 GLY A O 1
ATOM 651 N N . ILE A 1 88 ? -4.135 -3.235 8.478 1.00 85.25 88 ILE A N 1
ATOM 652 C CA . ILE A 1 88 ? -5.491 -3.781 8.619 1.00 85.25 88 ILE A CA 1
ATOM 653 C C . ILE A 1 88 ? -5.753 -4.202 10.071 1.00 85.25 88 ILE A C 1
ATOM 655 O O . ILE A 1 88 ? -6.800 -3.869 10.624 1.00 85.25 88 ILE A O 1
ATOM 659 N N . ILE A 1 89 ? -4.800 -4.877 10.722 1.00 85.31 89 ILE A N 1
ATOM 660 C CA . ILE A 1 89 ? -4.940 -5.300 12.126 1.00 85.31 89 ILE A CA 1
ATOM 661 C C . ILE A 1 89 ? -5.137 -4.088 13.043 1.00 85.31 89 ILE A C 1
ATOM 663 O O . ILE A 1 89 ? -6.049 -4.078 13.869 1.00 85.31 89 ILE A O 1
ATOM 667 N N . ILE A 1 90 ? -4.327 -3.043 12.871 1.00 86.19 90 ILE A N 1
ATOM 668 C CA . ILE A 1 90 ? -4.410 -1.818 13.677 1.00 86.19 90 ILE A CA 1
ATOM 669 C C . ILE A 1 90 ? -5.739 -1.101 13.447 1.00 86.19 90 ILE A C 1
ATOM 671 O O . ILE A 1 90 ? -6.357 -0.640 14.408 1.00 86.19 90 ILE A O 1
ATOM 675 N N . GLN A 1 91 ? -6.219 -1.068 12.203 1.00 84.88 91 GLN A N 1
ATOM 676 C CA . GLN A 1 91 ? -7.535 -0.530 11.877 1.00 84.88 91 GLN A CA 1
ATOM 677 C C . GLN A 1 91 ? -8.657 -1.300 12.587 1.00 84.88 91 GLN A C 1
ATOM 679 O O . GLN A 1 91 ? -9.535 -0.678 13.183 1.00 84.88 91 GLN A O 1
ATOM 684 N N . LEU A 1 92 ? -8.612 -2.637 12.595 1.00 82.31 92 LEU A N 1
ATOM 685 C CA . LEU A 1 92 ? -9.573 -3.461 13.337 1.00 82.31 92 LEU A CA 1
ATOM 686 C C . LEU A 1 92 ? -9.504 -3.210 14.847 1.00 82.31 92 LEU A C 1
ATOM 688 O O . LEU A 1 92 ? -10.544 -2.999 15.471 1.00 82.31 92 LEU A O 1
ATOM 692 N N . CYS A 1 93 ? -8.304 -3.182 15.431 1.00 83.38 93 CYS A N 1
ATOM 693 C CA . CYS A 1 93 ? -8.111 -2.881 16.850 1.00 83.38 93 CYS A CA 1
ATOM 694 C C . CYS A 1 93 ? -8.706 -1.516 17.228 1.00 83.38 93 CYS A C 1
ATOM 696 O O . CYS A 1 93 ? -9.405 -1.407 18.236 1.00 83.38 93 CYS A O 1
ATOM 698 N N . LEU A 1 94 ? -8.483 -0.489 16.404 1.00 82.62 94 LEU A N 1
ATOM 699 C CA . LEU A 1 94 ? -9.031 0.855 16.600 1.00 82.62 94 LEU A CA 1
ATOM 700 C C . LEU A 1 94 ? -10.560 0.886 16.465 1.00 82.62 94 LEU A C 1
ATOM 702 O O . LEU A 1 94 ? -11.236 1.490 17.298 1.00 82.62 94 LEU A O 1
ATOM 706 N N . CYS A 1 95 ? -11.122 0.208 15.461 1.00 77.69 95 CYS A N 1
ATOM 707 C CA . CYS A 1 95 ? -12.571 0.093 15.286 1.00 77.69 95 CYS A CA 1
ATOM 708 C C . CYS A 1 95 ? -13.250 -0.572 16.494 1.00 77.69 95 CYS A C 1
ATOM 710 O O . CYS A 1 95 ? -14.301 -0.101 16.936 1.00 77.69 95 CYS A O 1
ATOM 712 N N . VAL A 1 96 ? -12.638 -1.623 17.054 1.00 79.19 96 VAL A N 1
ATOM 713 C CA . VAL A 1 96 ? -13.128 -2.305 18.263 1.00 79.19 96 VAL A CA 1
ATOM 714 C C . VAL A 1 96 ? -13.003 -1.401 19.495 1.00 79.19 96 VAL A C 1
ATOM 716 O O . VAL A 1 96 ? -13.952 -1.294 20.270 1.00 79.19 96 VAL A O 1
ATOM 719 N N . ALA A 1 97 ? -11.875 -0.702 19.658 1.00 78.06 97 ALA A N 1
ATOM 720 C CA . ALA A 1 97 ? -11.632 0.177 20.805 1.00 78.06 97 ALA A CA 1
ATOM 721 C C . ALA A 1 97 ? -12.590 1.382 20.864 1.00 78.06 97 ALA A C 1
ATOM 723 O O . ALA A 1 97 ? -13.014 1.783 21.944 1.00 78.06 97 ALA A O 1
ATOM 724 N N . VAL A 1 98 ? -12.959 1.946 19.711 1.00 77.31 98 VAL A N 1
ATOM 725 C CA . VAL A 1 98 ? -13.854 3.115 19.612 1.00 77.31 98 VAL A CA 1
ATOM 726 C C . VAL A 1 98 ? -15.341 2.702 19.596 1.00 77.31 98 VAL A C 1
ATOM 728 O O . VAL A 1 98 ? -16.217 3.561 19.523 1.00 77.31 98 VAL A O 1
ATOM 731 N N . TRP A 1 99 ? -15.650 1.397 19.674 1.00 65.00 99 TRP A N 1
ATOM 732 C CA . TRP A 1 99 ? -17.018 0.842 19.634 1.00 65.00 99 TRP A CA 1
ATOM 733 C C . TRP A 1 99 ? -17.847 1.291 18.412 1.00 65.00 99 TRP A C 1
ATOM 735 O O . TRP A 1 99 ? -19.075 1.204 18.389 1.00 65.00 99 TRP A O 1
ATOM 745 N N . LYS A 1 100 ? -17.175 1.746 17.347 1.00 63.03 100 LYS A N 1
ATOM 746 C CA . LYS A 1 100 ? -17.790 2.163 16.082 1.00 63.03 100 LYS A CA 1
ATOM 747 C C . LYS A 1 100 ? -17.909 0.963 15.146 1.00 63.03 100 LYS A C 1
ATOM 749 O O . LYS A 1 100 ? -17.190 0.856 14.155 1.00 63.03 100 LYS A O 1
ATOM 754 N N . PHE A 1 101 ? -18.850 0.073 15.451 1.00 54.09 101 PHE A N 1
ATOM 755 C CA . PHE A 1 101 ? -19.165 -1.084 14.604 1.00 54.09 101 PHE A CA 1
ATOM 756 C C . PHE A 1 101 ? -19.890 -0.709 13.299 1.00 54.09 101 PHE A C 1
ATOM 758 O O . PHE A 1 101 ? -19.885 -1.489 12.356 1.00 54.09 101 PHE A O 1
ATOM 765 N N . GLU A 1 102 ? -20.451 0.500 13.201 1.00 53.72 102 GLU A N 1
ATOM 766 C CA . GLU A 1 102 ? -21.207 0.963 12.024 1.00 53.72 102 GLU A CA 1
ATOM 767 C C . GLU A 1 102 ? -20.351 1.181 10.765 1.00 53.72 102 GLU A C 1
ATOM 769 O O . GLU A 1 102 ? -20.853 1.057 9.651 1.00 53.72 102 GLU A O 1
ATOM 774 N N . LYS A 1 103 ? -19.048 1.467 10.908 1.00 52.66 103 LYS A N 1
ATOM 775 C CA . LYS A 1 103 ? -18.117 1.537 9.760 1.00 52.66 103 LYS A CA 1
ATOM 776 C C . LYS A 1 103 ? -17.530 0.172 9.389 1.00 52.66 103 LYS A C 1
ATOM 778 O O . LYS A 1 103 ? -16.809 0.053 8.398 1.00 52.66 103 LYS A O 1
ATOM 783 N N . THR A 1 104 ? -17.836 -0.859 10.167 1.00 54.00 104 THR A N 1
ATOM 784 C CA . THR A 1 104 ? -17.232 -2.177 10.035 1.00 54.00 104 THR A CA 1
ATOM 785 C C . THR A 1 104 ? -18.109 -3.052 9.148 1.00 54.00 104 THR A C 1
ATOM 787 O O . THR A 1 104 ? -18.941 -3.823 9.613 1.00 54.00 104 THR A O 1
ATOM 790 N N . ASN A 1 105 ? -17.926 -2.923 7.834 1.00 56.50 105 ASN A N 1
ATOM 791 C CA . ASN A 1 105 ? -18.529 -3.843 6.874 1.00 56.50 105 ASN A CA 1
ATOM 792 C C . ASN A 1 105 ? -17.933 -5.256 7.059 1.00 56.50 105 ASN A C 1
ATOM 794 O O . ASN A 1 105 ? -16.754 -5.393 7.401 1.00 56.50 105 ASN A O 1
ATOM 798 N N . ALA A 1 106 ? -18.711 -6.308 6.785 1.00 58.81 106 ALA A N 1
ATOM 799 C CA . ALA A 1 106 ? -18.284 -7.709 6.889 1.00 58.81 106 ALA A CA 1
ATOM 800 C C . ALA A 1 106 ? -16.975 -7.993 6.119 1.00 58.81 106 ALA A C 1
ATOM 802 O O . ALA A 1 106 ? -16.163 -8.811 6.549 1.00 58.81 106 ALA A O 1
ATOM 803 N N . GLY A 1 107 ? -16.727 -7.244 5.037 1.00 62.62 107 GLY A N 1
ATOM 804 C CA . GLY A 1 107 ? -15.482 -7.294 4.266 1.00 62.62 107 GLY A CA 1
ATOM 805 C C . GLY A 1 107 ? -14.221 -6.960 5.076 1.00 62.62 107 GLY A C 1
ATOM 806 O O . GLY A 1 107 ? -13.197 -7.627 4.919 1.00 62.62 107 GLY A O 1
ATOM 807 N N . LEU A 1 108 ? -14.281 -5.981 5.987 1.00 69.81 108 LEU A N 1
ATOM 808 C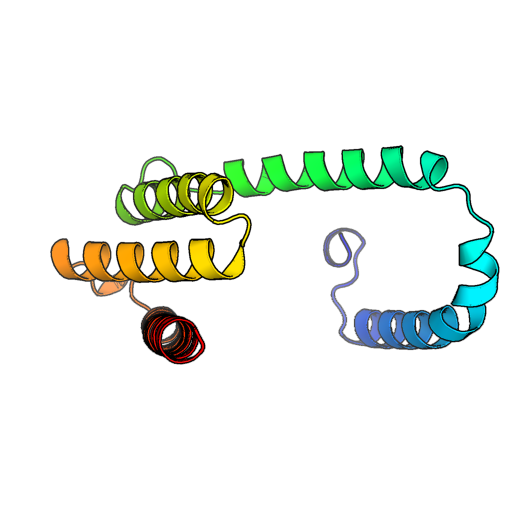 CA . LEU A 1 108 ? -13.122 -5.591 6.798 1.00 69.81 108 LEU A CA 1
ATOM 809 C C . LEU A 1 108 ? -12.768 -6.686 7.812 1.00 69.81 108 LEU A C 1
ATOM 811 O O . LEU A 1 108 ? -11.593 -6.987 8.003 1.00 69.81 108 LEU A O 1
ATOM 815 N N . TRP A 1 109 ? -13.776 -7.351 8.386 1.00 66.38 109 TRP A N 1
ATOM 816 C CA . TRP A 1 109 ? -13.562 -8.523 9.241 1.00 66.38 109 TRP A CA 1
ATOM 817 C C . TRP A 1 109 ? -12.932 -9.684 8.475 1.00 66.38 109 TRP A C 1
ATOM 819 O O . TRP A 1 109 ? -11.967 -10.268 8.965 1.00 66.38 109 TRP A O 1
ATOM 829 N N . THR A 1 110 ? -13.406 -9.993 7.261 1.00 69.56 110 THR A N 1
ATOM 830 C CA . THR A 1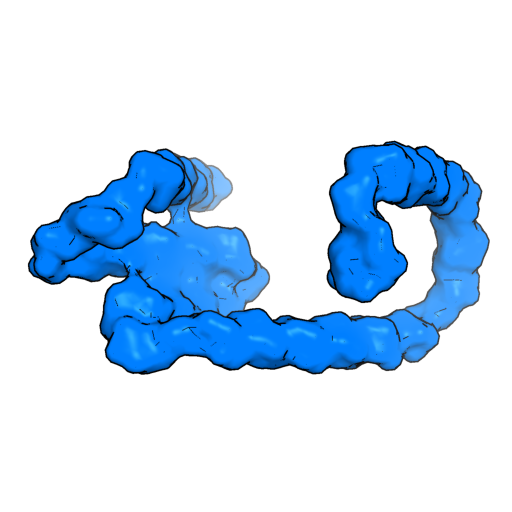 110 ? -12.789 -11.056 6.449 1.00 69.56 110 THR A CA 1
ATOM 831 C C . THR A 1 110 ? -11.335 -10.745 6.103 1.00 69.56 110 THR A C 1
ATOM 833 O O . THR A 1 110 ? -10.479 -11.618 6.228 1.00 69.56 110 THR A O 1
ATOM 836 N N . LEU A 1 111 ? -11.024 -9.494 5.746 1.00 72.06 111 LEU A N 1
ATOM 837 C CA . LEU A 1 111 ? -9.651 -9.069 5.461 1.00 72.06 111 LEU A CA 1
ATOM 838 C C . LEU A 1 111 ? -8.768 -9.087 6.713 1.00 72.06 111 LEU A C 1
ATOM 840 O O . LEU A 1 111 ? -7.595 -9.444 6.621 1.00 72.06 111 LEU A O 1
ATOM 844 N N . GLY A 1 112 ? -9.326 -8.769 7.882 1.00 73.94 112 GLY A N 1
ATOM 845 C CA . GLY A 1 112 ? -8.648 -8.899 9.171 1.00 73.94 112 GLY A CA 1
ATOM 846 C C 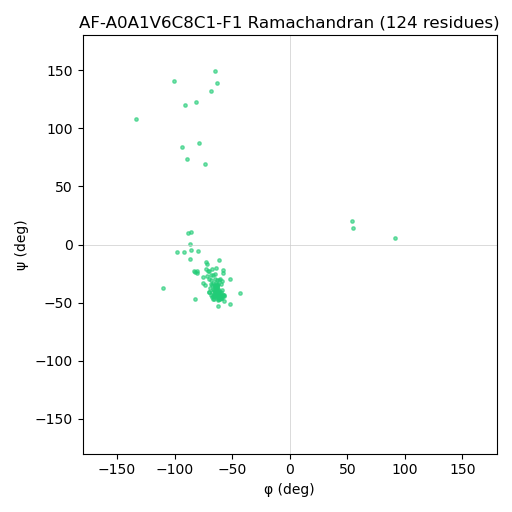. GLY A 1 112 ? -8.267 -10.338 9.496 1.00 73.94 112 GLY A C 1
ATOM 847 O O . GLY A 1 112 ? -7.115 -10.611 9.828 1.00 73.94 112 GLY A O 1
ATOM 848 N N . VAL A 1 113 ? -9.206 -11.273 9.335 1.00 73.62 113 VAL A N 1
ATOM 849 C CA . VAL A 1 113 ? -8.956 -12.705 9.560 1.00 73.62 113 VAL A CA 1
ATOM 850 C C . VAL A 1 113 ? -7.912 -13.235 8.575 1.00 73.62 113 VAL A C 1
ATOM 852 O O . VAL A 1 113 ? -6.974 -13.912 8.991 1.00 73.62 113 VAL A O 1
ATOM 855 N N . VAL A 1 114 ? -8.006 -12.871 7.292 1.00 76.94 114 VAL A N 1
ATOM 856 C CA . VAL A 1 114 ? -6.998 -13.238 6.280 1.00 76.94 114 VAL A CA 1
ATOM 857 C C . VAL A 1 114 ? -5.622 -12.658 6.621 1.00 76.94 114 VAL A C 1
ATOM 859 O O . VAL A 1 114 ? -4.622 -13.360 6.490 1.00 76.94 114 VAL A O 1
ATOM 862 N N . SER A 1 115 ? -5.558 -11.416 7.106 1.00 75.69 115 SER A N 1
ATOM 863 C CA . SER A 1 115 ? -4.296 -10.769 7.498 1.00 75.69 115 SER A CA 1
ATOM 864 C C . SER A 1 115 ? -3.659 -11.442 8.715 1.00 75.69 115 SER A C 1
ATOM 866 O O . SER A 1 115 ? -2.445 -11.627 8.743 1.00 75.69 115 SER A O 1
ATOM 868 N N . LEU A 1 116 ? -4.462 -11.872 9.694 1.00 74.62 116 LEU A N 1
ATOM 869 C CA . LEU A 1 116 ? -3.981 -12.652 10.839 1.00 74.62 116 LEU A CA 1
ATOM 870 C C . LEU A 1 116 ? -3.442 -14.022 10.408 1.00 74.62 116 LEU A C 1
ATOM 872 O O . LEU A 1 116 ? -2.354 -14.406 10.831 1.00 74.62 116 LEU A O 1
ATOM 876 N N . VAL A 1 117 ? -4.156 -14.734 9.531 1.00 75.62 117 VAL A N 1
ATOM 877 C CA . VAL A 1 117 ? -3.698 -16.026 8.986 1.00 75.62 117 VAL A CA 1
ATOM 878 C C . VAL A 1 117 ? -2.407 -15.854 8.179 1.00 75.62 117 VAL A C 1
ATOM 880 O O . VAL A 1 117 ? -1.477 -16.640 8.345 1.00 75.62 117 VAL A O 1
ATOM 883 N N . GLY A 1 118 ? -2.314 -14.809 7.353 1.00 73.69 118 GLY A N 1
ATOM 884 C CA . GLY A 1 118 ? -1.115 -14.497 6.572 1.00 73.69 118 GLY A CA 1
ATOM 885 C C . GLY A 1 118 ? 0.110 -14.197 7.441 1.00 73.69 118 GLY A C 1
ATOM 886 O O . GLY A 1 118 ? 1.203 -14.673 7.140 1.00 73.69 118 GLY A O 1
ATOM 887 N N . LEU A 1 119 ? -0.068 -13.477 8.552 1.00 72.00 119 LEU A N 1
ATOM 888 C CA . LEU A 1 119 ? 1.013 -13.170 9.494 1.00 72.00 119 LEU A CA 1
ATOM 889 C C . LEU A 1 119 ? 1.461 -14.426 10.263 1.00 72.00 119 LEU A C 1
ATOM 891 O O . LEU A 1 119 ? 2.659 -14.661 10.406 1.00 72.00 119 LEU A O 1
ATOM 895 N N . VAL A 1 120 ? 0.521 -15.281 10.681 1.00 71.44 120 VAL A N 1
ATOM 896 C CA . VAL A 1 120 ? 0.826 -16.570 11.330 1.00 71.44 120 VAL A CA 1
ATOM 897 C C . VAL A 1 120 ? 1.571 -17.515 10.381 1.00 71.44 120 VAL A C 1
ATOM 899 O O . VAL A 1 120 ? 2.560 -18.120 10.786 1.00 71.44 120 VAL A O 1
ATOM 902 N N . LEU A 1 121 ? 1.166 -17.605 9.110 1.00 69.88 121 LEU A N 1
ATOM 903 C CA . LEU A 1 121 ? 1.879 -18.401 8.102 1.00 69.88 121 LEU A CA 1
ATOM 904 C C . LEU A 1 121 ? 3.284 -17.856 7.819 1.00 69.88 121 LEU A C 1
ATOM 906 O O . LEU A 1 121 ? 4.216 -18.638 7.653 1.00 69.88 121 LEU A O 1
ATOM 910 N N . PHE A 1 122 ? 3.455 -16.533 7.806 1.00 69.00 122 PHE A N 1
ATOM 911 C CA . PHE A 1 122 ? 4.770 -15.910 7.654 1.00 69.00 122 PHE A CA 1
ATOM 912 C C . PHE A 1 122 ? 5.679 -16.142 8.875 1.00 69.00 122 PHE A C 1
ATOM 914 O O . PHE A 1 122 ? 6.884 -16.293 8.712 1.00 69.00 122 PHE A O 1
ATOM 921 N N . TYR A 1 123 ? 5.114 -16.204 10.085 1.00 64.69 123 TYR A N 1
ATOM 922 C CA . TYR A 1 123 ? 5.858 -16.500 11.315 1.00 64.69 123 TYR A CA 1
ATOM 923 C C . TYR A 1 123 ? 6.236 -17.987 11.448 1.00 64.69 123 TYR A C 1
ATOM 925 O O . TYR A 1 123 ? 7.291 -18.297 11.985 1.00 64.69 123 TYR A O 1
ATOM 933 N N . ILE A 1 124 ? 5.401 -18.904 10.943 1.00 59.78 124 ILE A N 1
ATOM 934 C CA . ILE A 1 124 ? 5.664 -20.359 10.939 1.00 59.78 124 ILE A CA 1
ATOM 935 C C . ILE A 1 124 ? 6.602 -20.774 9.789 1.00 59.78 124 ILE A C 1
ATOM 937 O O . ILE A 1 124 ? 7.258 -21.807 9.875 1.00 59.78 124 ILE A O 1
ATOM 941 N N . GLY A 1 125 ? 6.658 -19.991 8.709 1.00 56.28 125 GLY A N 1
ATOM 942 C CA . GLY A 1 125 ? 7.503 -20.245 7.537 1.00 56.28 125 GLY A CA 1
ATOM 943 C C . GLY A 1 125 ? 8.924 -19.667 7.598 1.00 56.28 125 GLY A C 1
ATOM 944 O O . GLY A 1 125 ? 9.582 -19.652 6.558 1.00 56.28 125 GLY A O 1
ATOM 945 N N . GLN A 1 126 ? 9.362 -19.161 8.759 1.00 50.81 126 GLN A N 1
ATOM 946 C CA . GLN A 1 126 ? 10.751 -18.760 9.041 1.00 50.81 126 GLN A CA 1
ATOM 947 C C . GLN A 1 126 ? 11.557 -19.939 9.585 1.00 50.81 126 GLN A C 1
ATOM 949 O O . GLN A 1 126 ? 11.067 -20.595 10.531 1.00 50.81 126 GLN A O 1
#

Secondary structure (DSSP, 8-state):
-TTTTT--SHHHHHHHHHHHHHHHHHHHHHTTS-GGGTHHHHHHHHHHHHHHHHSS-TT-HHHHHHHHHHHHHHHHHS-HHHHHHHHHHHHHHHHHHTT-GGG--HHHHHHHHHHHHHHHHHHHT-